Protein AF-A0A0N1HHL8-F1 (afdb_monomer_lite)

Foldseek 3Di:
DDDPQQFPQSLVVQCLVCQFVLPLPSQLQQADQQAWEAEDDCVLVDDIDGSVRVSVVSVCCVVLLQFPGKHKAFPDKDWDWDADPPPRAIWIKIKTKIKIATHTDPVLLVLLVVDPLSVVLQVQQVVVVHLMWIKIKIWIAPHHRVNRRGHTRYIYIYIDSSSVVSVVSSVVVSSVSSVVVD

Structure (mmCIF, N/CA/C/O backbone):
data_AF-A0A0N1HHL8-F1
#
_entry.id   AF-A0A0N1HHL8-F1
#
loop_
_atom_site.group_PDB
_atom_site.id
_atom_site.type_symbol
_atom_site.label_atom_id
_atom_site.label_alt_id
_atom_site.label_comp_id
_atom_site.label_asym_id
_atom_site.label_entity_id
_atom_site.label_seq_id
_atom_site.pdbx_PDB_ins_code
_atom_site.Cartn_x
_atom_site.Cartn_y
_atom_site.Cartn_z
_atom_site.occupancy
_atom_site.B_iso_or_equiv
_atom_site.auth_seq_id
_atom_site.auth_comp_id
_atom_site.auth_asym_id
_atom_site.auth_atom_id
_atom_site.pdbx_PDB_model_num
ATOM 1 N N . MET A 1 1 ? -9.768 -16.535 -18.640 1.00 40.59 1 MET A N 1
ATOM 2 C CA . MET A 1 1 ? -8.470 -16.124 -18.068 1.00 40.59 1 MET A CA 1
ATOM 3 C C . MET A 1 1 ? -8.275 -14.670 -18.453 1.00 40.59 1 MET A C 1
ATOM 5 O O . MET A 1 1 ? -8.368 -14.389 -19.641 1.00 40.59 1 MET A O 1
ATOM 9 N N . ALA A 1 2 ? -8.137 -13.752 -17.495 1.00 44.44 2 ALA A N 1
ATOM 10 C CA . ALA A 1 2 ? -7.826 -12.361 -17.821 1.00 44.44 2 ALA A CA 1
ATOM 11 C C . ALA A 1 2 ? -6.421 -12.308 -18.445 1.00 44.44 2 ALA A C 1
ATOM 13 O O . ALA A 1 2 ? -5.512 -12.984 -17.962 1.00 44.44 2 ALA A O 1
ATOM 14 N N . SER A 1 3 ? -6.260 -11.579 -19.549 1.00 52.50 3 SER A N 1
ATOM 15 C CA . SER A 1 3 ? -4.950 -11.344 -20.158 1.00 52.50 3 SER A CA 1
ATOM 16 C C . SER A 1 3 ? -4.074 -10.573 -19.176 1.00 52.50 3 SER A C 1
ATOM 18 O O . SER A 1 3 ? -4.532 -9.579 -18.612 1.00 52.50 3 SER A O 1
ATOM 20 N N . GLN A 1 4 ? -2.834 -11.020 -18.970 1.00 57.53 4 GLN A N 1
ATOM 21 C CA . GLN A 1 4 ? -1.888 -10.281 -18.139 1.00 57.53 4 GLN A CA 1
ATOM 22 C C . GLN A 1 4 ? -1.647 -8.875 -18.714 1.00 57.53 4 GLN A C 1
ATOM 24 O O . GLN A 1 4 ? -1.671 -8.712 -19.939 1.00 57.53 4 GLN A O 1
ATOM 29 N N . PRO A 1 5 ? -1.443 -7.860 -17.857 1.00 67.12 5 PRO A N 1
ATOM 30 C CA . PRO A 1 5 ? -1.099 -6.521 -18.313 1.00 67.12 5 PRO A CA 1
ATOM 31 C C . PRO A 1 5 ? 0.189 -6.555 -19.148 1.00 67.12 5 PRO A C 1
ATOM 33 O O . PRO A 1 5 ? 1.142 -7.250 -18.810 1.00 67.12 5 PRO A O 1
ATOM 36 N N . THR A 1 6 ? 0.196 -5.831 -20.268 1.00 77.25 6 THR A N 1
ATOM 37 C CA . THR A 1 6 ? 1.248 -5.927 -21.297 1.00 77.25 6 THR A CA 1
ATOM 38 C C . THR A 1 6 ? 2.275 -4.798 -21.236 1.00 77.25 6 THR A C 1
ATOM 40 O O . THR A 1 6 ? 3.141 -4.721 -22.102 1.00 77.25 6 THR A O 1
ATOM 43 N N . THR A 1 7 ? 2.165 -3.888 -20.264 1.00 92.81 7 THR A N 1
ATOM 44 C CA . THR A 1 7 ? 3.103 -2.771 -20.074 1.00 92.81 7 THR A CA 1
ATOM 45 C C . THR A 1 7 ? 3.411 -2.570 -18.588 1.00 92.81 7 THR A C 1
ATOM 47 O O . THR A 1 7 ? 2.542 -2.849 -17.754 1.00 92.81 7 THR A O 1
ATOM 50 N N . PRO A 1 8 ? 4.586 -2.009 -18.232 1.00 95.25 8 PRO A N 1
ATOM 51 C CA . PRO A 1 8 ? 4.922 -1.680 -16.846 1.00 95.25 8 PRO A CA 1
ATOM 52 C C . PRO A 1 8 ? 3.845 -0.831 -16.161 1.00 95.25 8 PRO A C 1
ATOM 54 O O . PRO A 1 8 ? 3.415 -1.136 -15.050 1.00 95.25 8 PRO A O 1
ATOM 57 N N . ARG A 1 9 ? 3.330 0.196 -16.849 1.00 96.31 9 ARG A N 1
ATOM 58 C CA . ARG A 1 9 ? 2.236 1.038 -16.346 1.00 96.31 9 ARG A CA 1
ATOM 59 C C . ARG A 1 9 ? 0.979 0.235 -16.039 1.00 96.31 9 ARG A C 1
ATOM 61 O O . ARG A 1 9 ? 0.407 0.390 -14.964 1.00 96.31 9 ARG A O 1
ATOM 68 N N . ALA A 1 10 ? 0.542 -0.617 -16.966 1.00 95.38 10 ALA A N 1
ATOM 69 C CA . ALA A 1 10 ? -0.648 -1.435 -16.765 1.00 95.38 10 ALA A CA 1
ATOM 70 C C . ALA A 1 10 ? -0.460 -2.415 -15.597 1.00 95.38 10 ALA A C 1
ATOM 72 O O . ALA A 1 10 ? -1.381 -2.602 -14.809 1.00 95.38 10 ALA A O 1
ATOM 73 N N . THR A 1 11 ? 0.737 -2.984 -15.439 1.00 95.88 11 THR A N 1
ATOM 74 C CA . THR A 1 11 ? 1.082 -3.876 -14.323 1.00 95.88 11 THR A CA 1
ATOM 75 C C . THR A 1 11 ? 1.109 -3.136 -12.985 1.00 95.88 11 THR A C 1
ATOM 77 O O . THR A 1 11 ? 0.580 -3.645 -12.000 1.00 95.88 11 THR A O 1
ATOM 80 N N . ALA A 1 12 ? 1.652 -1.915 -12.940 1.00 96.94 12 ALA A N 1
ATOM 81 C CA . ALA A 1 12 ? 1.622 -1.063 -11.751 1.00 96.94 12 ALA A CA 1
ATOM 82 C C . ALA A 1 12 ? 0.185 -0.706 -11.338 1.00 96.94 12 ALA A C 1
ATOM 84 O O . ALA A 1 12 ? -0.169 -0.821 -10.169 1.00 96.94 12 ALA A O 1
ATOM 85 N N . LEU A 1 13 ? -0.668 -0.335 -12.296 1.00 96.38 13 LEU A N 1
ATOM 86 C CA . LEU A 1 13 ? -2.085 -0.062 -12.036 1.00 96.38 13 LEU A CA 1
ATOM 87 C C . LEU A 1 13 ? -2.849 -1.318 -11.602 1.00 96.38 13 LEU A C 1
ATOM 89 O O . LEU A 1 13 ? -3.654 -1.258 -10.677 1.00 96.38 13 LEU A O 1
ATOM 93 N N . ALA A 1 14 ? -2.556 -2.468 -12.212 1.00 95.00 14 ALA A N 1
ATOM 94 C CA . ALA A 1 14 ? -3.123 -3.744 -11.795 1.00 95.00 14 ALA A CA 1
ATOM 95 C C . ALA A 1 14 ? -2.719 -4.107 -10.359 1.00 95.00 14 ALA A C 1
ATOM 97 O O . ALA A 1 14 ? -3.554 -4.625 -9.624 1.00 95.00 14 ALA A O 1
ATOM 98 N N . LEU A 1 15 ? -1.484 -3.796 -9.937 1.00 94.94 15 LEU A N 1
ATOM 99 C CA . LEU A 1 15 ? -1.052 -3.957 -8.547 1.00 94.94 15 LEU A CA 1
ATOM 100 C C . LEU A 1 15 ? -1.930 -3.120 -7.603 1.00 94.94 15 LEU A C 1
ATOM 102 O O . LEU A 1 15 ? -2.397 -3.649 -6.599 1.00 94.94 15 LEU A O 1
ATOM 106 N N . LEU A 1 16 ? -2.190 -1.850 -7.925 1.00 94.50 16 LEU A N 1
ATOM 107 C CA . LEU A 1 16 ? -3.032 -0.969 -7.102 1.00 94.50 16 LEU A CA 1
ATOM 108 C C . LEU A 1 16 ? -4.469 -1.498 -6.958 1.00 94.50 16 LEU A C 1
ATOM 110 O O . LEU A 1 16 ? -5.018 -1.519 -5.856 1.00 94.50 16 LEU A O 1
ATOM 114 N N . GLU A 1 17 ? -5.053 -2.013 -8.042 1.00 92.31 17 GLU A N 1
ATOM 115 C CA . GLU A 1 17 ? -6.394 -2.615 -8.019 1.00 92.31 17 GLU A CA 1
ATOM 116 C C . GLU A 1 17 ? -6.481 -3.845 -7.100 1.00 92.31 17 GLU A C 1
ATOM 118 O O . GLU A 1 17 ? -7.547 -4.119 -6.544 1.00 92.31 17 GLU A O 1
ATOM 123 N N . THR A 1 18 ? -5.370 -4.553 -6.851 1.00 90.38 18 THR A N 1
ATOM 124 C CA . THR A 1 18 ? -5.374 -5.681 -5.900 1.00 90.38 18 THR A CA 1
ATOM 125 C C . THR A 1 18 ? -5.685 -5.255 -4.469 1.00 90.38 18 THR A C 1
ATOM 127 O O . THR A 1 18 ? -6.260 -6.047 -3.730 1.00 90.38 18 THR A O 1
ATOM 130 N N . PHE A 1 19 ? -5.382 -4.015 -4.068 1.00 88.19 19 PHE A N 1
ATOM 131 C CA . PHE A 1 19 ? -5.728 -3.511 -2.733 1.00 88.19 19 PHE A CA 1
ATOM 132 C C . PHE A 1 19 ? -7.228 -3.255 -2.585 1.00 88.19 19 PHE A C 1
ATOM 134 O O . PHE A 1 19 ? -7.804 -3.492 -1.525 1.00 88.19 19 PHE A O 1
ATOM 141 N N . LYS A 1 20 ? -7.883 -2.842 -3.673 1.00 84.94 20 LYS A N 1
ATOM 142 C CA . LYS A 1 20 ? -9.325 -2.595 -3.696 1.00 84.94 20 LYS A CA 1
ATOM 143 C C . LYS A 1 20 ? -10.127 -3.878 -3.514 1.00 84.94 20 LYS A C 1
ATOM 145 O O . LYS A 1 20 ? -11.105 -3.882 -2.771 1.00 84.94 20 LYS A O 1
ATOM 150 N N . THR A 1 21 ? -9.734 -4.944 -4.207 1.00 78.50 21 THR A N 1
ATOM 151 C CA . THR A 1 21 ? -10.421 -6.246 -4.174 1.00 78.50 21 THR A CA 1
ATOM 152 C C . THR A 1 21 ? -9.793 -7.237 -3.201 1.00 78.50 21 THR A C 1
ATOM 154 O O . THR A 1 21 ? -10.321 -8.335 -3.038 1.00 78.50 21 THR A O 1
ATOM 157 N N . LEU A 1 22 ? -8.684 -6.854 -2.563 1.00 78.75 22 LEU A N 1
ATOM 158 C CA . LEU A 1 22 ? -7.892 -7.685 -1.656 1.00 78.75 22 LEU A CA 1
ATOM 159 C C . LEU A 1 22 ? -7.469 -9.010 -2.326 1.00 78.75 22 LEU A C 1
ATOM 161 O O . LEU A 1 22 ? -7.416 -10.072 -1.707 1.00 78.75 22 LEU A O 1
ATOM 165 N N . ASP A 1 23 ? -7.166 -8.937 -3.627 1.00 84.81 23 ASP A N 1
ATOM 166 C CA . ASP A 1 23 ? -6.882 -10.091 -4.480 1.00 84.81 23 ASP A CA 1
ATOM 167 C C . ASP A 1 23 ? -5.422 -10.542 -4.358 1.00 84.81 23 ASP A C 1
ATOM 169 O O . ASP A 1 23 ? -4.532 -10.145 -5.119 1.00 84.81 23 ASP A O 1
ATOM 173 N N . TYR A 1 24 ? -5.203 -11.432 -3.391 1.00 86.94 24 TYR A N 1
ATOM 174 C CA . TYR A 1 24 ? -3.930 -12.105 -3.156 1.00 86.94 24 TYR A CA 1
ATOM 175 C C . TYR A 1 24 ? -3.354 -12.766 -4.417 1.00 86.94 24 TYR A C 1
ATOM 177 O O . TYR A 1 24 ? -2.162 -12.625 -4.692 1.00 86.94 24 TYR A O 1
ATOM 185 N N . ASN A 1 25 ? -4.181 -13.484 -5.186 1.00 89.44 25 ASN A N 1
ATOM 186 C CA . ASN A 1 25 ? -3.713 -14.286 -6.319 1.00 89.44 25 ASN A CA 1
ATOM 187 C C . ASN A 1 25 ? -3.202 -13.395 -7.449 1.00 89.44 25 ASN A C 1
ATOM 189 O O . ASN A 1 25 ? -2.157 -13.674 -8.044 1.00 89.44 25 ASN A O 1
ATOM 193 N N . THR A 1 26 ? -3.914 -12.302 -7.718 1.00 90.56 26 THR A N 1
ATOM 194 C CA . THR A 1 26 ? -3.450 -11.308 -8.681 1.00 90.56 26 THR A CA 1
ATOM 195 C C . THR A 1 26 ? -2.159 -10.659 -8.187 1.00 90.56 26 THR A C 1
ATOM 197 O O . THR A 1 26 ? -1.189 -10.640 -8.945 1.00 90.56 26 THR A O 1
ATOM 200 N N . LEU A 1 27 ? -2.073 -10.249 -6.914 1.00 91.06 27 LEU A N 1
ATOM 201 C CA . LEU A 1 27 ? -0.873 -9.615 -6.349 1.00 91.06 27 LEU A CA 1
ATOM 202 C C . LEU A 1 27 ? 0.380 -10.483 -6.537 1.00 91.06 27 LEU A C 1
ATOM 204 O O . LEU A 1 27 ? 1.379 -10.018 -7.088 1.00 91.06 27 LEU A O 1
ATOM 208 N N . ILE A 1 28 ? 0.331 -11.763 -6.154 1.00 92.19 28 ILE A N 1
ATOM 209 C CA . ILE A 1 28 ? 1.500 -12.651 -6.280 1.00 92.19 28 ILE A CA 1
ATOM 210 C C . ILE A 1 28 ? 1.871 -12.955 -7.737 1.00 92.19 28 ILE A C 1
ATOM 212 O O . ILE A 1 28 ? 3.024 -13.288 -8.017 1.00 92.19 28 ILE A O 1
ATOM 216 N N . SER A 1 29 ? 0.918 -12.853 -8.671 1.00 93.94 29 SER A N 1
ATOM 217 C CA . SER A 1 29 ? 1.162 -13.110 -10.094 1.00 93.94 29 SER A CA 1
ATOM 218 C C . SER A 1 29 ? 1.946 -11.983 -10.775 1.00 93.94 29 SER A C 1
ATOM 220 O O . SER A 1 29 ? 2.738 -12.260 -11.680 1.00 93.94 29 SER A O 1
ATOM 222 N N . LEU A 1 30 ? 1.764 -10.742 -10.303 1.00 95.00 30 LEU A N 1
ATOM 223 C CA . LEU A 1 30 ? 2.406 -9.531 -10.830 1.00 95.00 30 LEU A CA 1
ATOM 224 C C . LEU A 1 30 ? 3.829 -9.336 -10.280 1.00 95.00 30 LEU A C 1
ATOM 226 O O . LEU A 1 30 ? 4.656 -8.671 -10.904 1.00 95.00 30 LEU A O 1
ATOM 230 N N . ILE A 1 31 ? 4.120 -9.914 -9.113 1.00 95.12 31 ILE A N 1
ATOM 231 C CA . ILE A 1 31 ? 5.357 -9.684 -8.364 1.00 95.12 31 ILE A CA 1
ATOM 232 C C . ILE A 1 31 ? 6.346 -10.846 -8.557 1.00 95.12 31 ILE A C 1
ATOM 234 O O . ILE A 1 31 ? 5.991 -12.029 -8.492 1.00 95.12 31 ILE A O 1
ATOM 238 N N . HIS A 1 32 ? 7.614 -10.509 -8.795 1.00 96.12 32 HIS A N 1
ATOM 239 C CA . HIS A 1 32 ? 8.711 -11.465 -8.914 1.00 96.12 32 HIS A CA 1
ATOM 240 C C . HIS A 1 32 ? 8.880 -12.255 -7.595 1.00 96.12 32 HIS A C 1
ATOM 242 O O . HIS A 1 32 ? 8.709 -11.680 -6.520 1.00 96.12 32 HIS A O 1
ATOM 248 N N . PRO A 1 33 ? 9.201 -13.566 -7.619 1.00 95.38 33 PRO A N 1
ATOM 249 C CA . PRO A 1 33 ? 9.362 -14.360 -6.394 1.00 95.38 33 PRO A CA 1
ATOM 250 C C . PRO A 1 33 ? 10.361 -13.775 -5.387 1.00 95.38 33 PRO A C 1
ATOM 252 O O . PRO A 1 33 ? 10.094 -13.790 -4.189 1.00 95.38 33 PRO A O 1
ATOM 255 N N . ASP A 1 34 ? 11.453 -13.198 -5.887 1.00 95.44 34 ASP A N 1
ATOM 256 C CA . ASP A 1 34 ? 12.511 -12.589 -5.068 1.00 95.44 34 ASP A CA 1
ATOM 257 C C . ASP A 1 34 ? 12.289 -11.093 -4.798 1.00 95.44 34 ASP A C 1
ATOM 259 O O . ASP A 1 34 ? 13.206 -10.388 -4.373 1.00 95.44 34 ASP A O 1
ATOM 263 N N . ALA A 1 35 ? 11.092 -10.576 -5.086 1.00 96.31 35 ALA A N 1
ATOM 264 C CA . ALA A 1 35 ? 10.828 -9.159 -4.930 1.00 96.31 35 ALA A CA 1
ATOM 265 C C . ALA A 1 35 ? 10.877 -8.713 -3.468 1.00 96.31 35 ALA A C 1
ATOM 267 O O . ALA A 1 35 ? 10.438 -9.420 -2.552 1.00 96.31 35 ALA A O 1
ATOM 268 N N . VAL A 1 36 ? 11.345 -7.481 -3.279 1.00 96.19 36 VAL A N 1
ATOM 269 C CA . VAL A 1 36 ? 11.404 -6.820 -1.974 1.00 96.19 36 VAL A CA 1
ATOM 270 C C . VAL A 1 36 ? 10.498 -5.596 -1.980 1.00 96.19 36 VAL A C 1
ATOM 272 O O . VAL A 1 36 ? 10.595 -4.732 -2.856 1.00 96.19 36 VAL A O 1
ATOM 275 N N . TRP A 1 37 ? 9.636 -5.521 -0.971 1.00 97.50 37 TRP A N 1
ATOM 276 C CA . TRP A 1 37 ? 8.748 -4.399 -0.708 1.00 97.50 37 TRP A CA 1
ATOM 277 C C . TRP A 1 37 ? 9.224 -3.639 0.525 1.00 97.50 37 TRP A C 1
ATOM 279 O O . TRP A 1 37 ? 9.264 -4.191 1.624 1.00 97.50 37 TRP A O 1
ATOM 289 N N . THR A 1 38 ? 9.547 -2.362 0.369 1.00 97.62 38 THR A N 1
ATOM 290 C CA . THR A 1 38 ? 10.024 -1.512 1.464 1.00 97.62 38 THR A CA 1
ATOM 291 C C . THR A 1 38 ? 9.049 -0.372 1.693 1.00 97.62 38 THR A C 1
ATOM 293 O O . THR A 1 38 ? 8.696 0.338 0.756 1.00 97.62 38 THR A O 1
ATOM 296 N N . MET A 1 39 ? 8.635 -0.181 2.945 1.00 97.25 39 MET A N 1
ATOM 297 C CA . MET A 1 39 ? 7.794 0.946 3.345 1.00 97.25 39 MET A CA 1
ATOM 298 C C . MET A 1 39 ? 8.630 2.057 3.979 1.00 97.25 39 MET A C 1
ATOM 300 O O . MET A 1 39 ? 9.518 1.808 4.797 1.00 97.25 39 MET A O 1
ATOM 304 N N . HIS A 1 40 ? 8.299 3.290 3.624 1.00 97.19 40 HIS A N 1
ATOM 305 C CA . HIS A 1 40 ? 8.935 4.523 4.055 1.00 97.19 40 HIS A CA 1
ATOM 306 C C . HIS A 1 40 ? 7.898 5.475 4.677 1.00 97.19 40 HIS A C 1
ATOM 308 O O . HIS A 1 40 ? 6.717 5.389 4.347 1.00 97.19 40 HIS A O 1
ATOM 314 N N . PRO A 1 41 ? 8.320 6.415 5.542 1.00 97.06 41 PRO A N 1
ATOM 315 C CA . PRO A 1 41 ? 9.685 6.589 6.044 1.00 97.06 41 PRO A CA 1
ATOM 316 C C . PRO A 1 41 ? 10.098 5.498 7.044 1.00 97.06 41 PRO A C 1
ATOM 318 O O . PRO A 1 41 ? 9.266 4.897 7.718 1.00 97.06 41 PRO A O 1
ATOM 321 N N . ALA A 1 42 ? 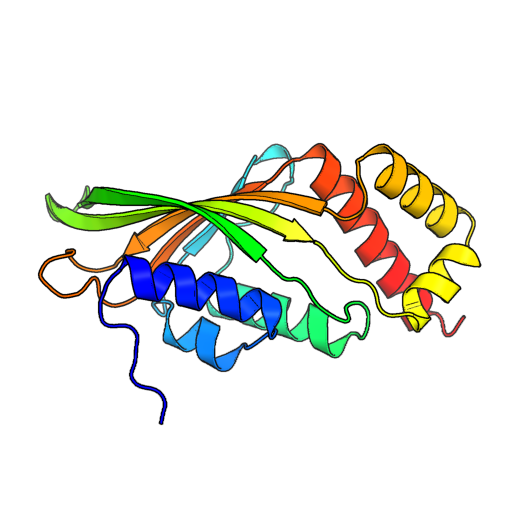11.411 5.296 7.208 1.00 95.06 42 ALA A N 1
ATOM 322 C CA . ALA A 1 42 ? 11.971 4.300 8.132 1.00 95.06 42 ALA A CA 1
ATOM 323 C C . ALA A 1 42 ? 11.542 4.508 9.601 1.00 95.06 42 ALA A C 1
ATOM 325 O O . ALA A 1 42 ? 11.554 3.569 10.392 1.00 95.06 42 ALA A O 1
ATOM 326 N N . SER A 1 43 ? 11.111 5.722 9.965 1.00 95.81 43 SER A N 1
ATOM 327 C CA . SER A 1 43 ? 10.567 6.052 11.290 1.00 95.81 43 SER A CA 1
ATOM 328 C C . SER A 1 43 ? 9.229 5.372 11.610 1.00 95.81 43 SER A C 1
ATOM 330 O O . SER A 1 43 ? 8.767 5.453 12.751 1.00 95.81 43 SER A O 1
ATOM 332 N N . LEU A 1 44 ? 8.600 4.714 10.631 1.00 93.88 44 LEU A N 1
ATOM 333 C CA . LEU A 1 44 ? 7.461 3.820 10.844 1.00 93.88 44 LEU A CA 1
ATOM 334 C C . LEU A 1 44 ? 7.882 2.426 11.332 1.00 93.88 44 LEU A C 1
ATOM 336 O O . LEU A 1 44 ? 7.052 1.696 11.863 1.00 93.88 44 LEU A O 1
ATOM 340 N N . GLY A 1 45 ? 9.161 2.063 11.197 1.00 94.50 45 GLY A N 1
ATOM 341 C CA . GLY A 1 45 ? 9.709 0.821 11.746 1.00 94.50 45 GLY A CA 1
ATOM 342 C C . GLY A 1 45 ? 9.253 -0.457 11.037 1.00 94.50 45 GLY A C 1
ATOM 343 O O . GLY A 1 45 ? 9.429 -1.542 11.588 1.00 94.50 45 GLY A O 1
ATOM 344 N N . PHE A 1 46 ? 8.676 -0.359 9.836 1.00 93.00 46 PHE A N 1
ATOM 345 C CA . PHE A 1 46 ? 8.313 -1.540 9.059 1.00 93.00 46 PHE A CA 1
ATOM 346 C C . PHE A 1 46 ? 9.562 -2.223 8.484 1.00 93.00 46 PHE A C 1
ATOM 348 O O . PHE A 1 46 ? 10.363 -1.562 7.817 1.00 93.00 46 PHE A O 1
ATOM 355 N N . PRO A 1 47 ? 9.743 -3.538 8.698 1.00 95.12 47 PRO A N 1
ATOM 356 C CA . PRO A 1 47 ? 10.803 -4.274 8.027 1.00 95.12 47 PRO A CA 1
ATOM 357 C C . PRO A 1 47 ? 10.484 -4.427 6.529 1.00 95.12 47 PRO A C 1
ATOM 359 O O . PRO A 1 47 ? 9.306 -4.447 6.155 1.00 95.12 47 PRO A O 1
ATOM 362 N N . PRO A 1 48 ? 11.503 -4.592 5.665 1.00 96.06 48 PRO A N 1
ATOM 363 C CA . PRO A 1 48 ? 11.282 -5.015 4.288 1.00 96.06 48 PRO A CA 1
ATOM 364 C C . PRO A 1 48 ? 10.485 -6.323 4.240 1.00 96.06 48 PRO A C 1
ATOM 366 O O . PRO A 1 48 ? 10.732 -7.243 5.023 1.00 96.06 48 PRO A O 1
ATOM 369 N N . GLN A 1 49 ? 9.535 -6.408 3.315 1.00 95.50 49 GLN A N 1
ATOM 370 C CA . GLN A 1 49 ? 8.655 -7.558 3.146 1.00 95.50 49 GLN A CA 1
ATOM 371 C C . GLN A 1 49 ? 8.985 -8.294 1.844 1.00 95.50 49 GLN A C 1
ATOM 373 O O . GLN A 1 49 ? 9.250 -7.675 0.815 1.00 95.50 49 GLN A O 1
ATOM 378 N N . SER A 1 50 ? 8.945 -9.626 1.880 1.00 95.81 50 SER A N 1
ATOM 379 C CA . SER A 1 50 ? 8.946 -10.443 0.663 1.00 95.81 50 SER A CA 1
ATOM 380 C C . SER A 1 50 ? 7.576 -10.400 -0.017 1.00 95.81 50 SER A C 1
ATOM 382 O O . SER A 1 50 ? 6.575 -10.034 0.611 1.00 95.81 50 SER A O 1
ATOM 384 N N . ARG A 1 51 ? 7.504 -10.857 -1.274 1.00 93.81 51 ARG A N 1
ATOM 385 C CA . ARG A 1 51 ? 6.232 -11.076 -1.986 1.00 93.81 51 ARG A CA 1
ATOM 386 C C . ARG A 1 51 ? 5.216 -11.842 -1.134 1.00 93.81 51 ARG A C 1
ATOM 388 O O . ARG A 1 51 ? 4.081 -11.398 -0.975 1.00 93.81 51 ARG A O 1
ATOM 395 N N . ASP A 1 52 ? 5.627 -12.979 -0.578 1.00 91.31 52 ASP A N 1
ATOM 396 C CA . ASP A 1 52 ? 4.719 -13.860 0.160 1.00 91.31 52 ASP A CA 1
ATOM 397 C C . ASP A 1 52 ? 4.268 -13.219 1.480 1.00 91.31 52 ASP A C 1
ATOM 399 O O . ASP A 1 52 ? 3.094 -13.312 1.834 1.00 91.31 52 ASP A O 1
ATOM 403 N N . SER A 1 53 ? 5.162 -12.495 2.167 1.00 91.62 53 SER A N 1
ATOM 404 C CA . SER A 1 53 ? 4.805 -11.743 3.377 1.00 91.62 53 SER A CA 1
ATOM 405 C C . SER A 1 53 ? 3.805 -10.623 3.084 1.00 91.62 53 SER A C 1
ATOM 407 O O . SER A 1 53 ? 2.882 -10.425 3.877 1.00 91.62 53 SER A O 1
ATOM 409 N N . GLN A 1 54 ? 3.946 -9.915 1.958 1.00 89.81 54 GLN A N 1
ATOM 410 C CA . GLN A 1 54 ? 2.974 -8.890 1.574 1.00 89.81 54 GLN A CA 1
ATOM 411 C C . GLN A 1 54 ? 1.617 -9.486 1.219 1.00 89.81 54 GLN A C 1
ATOM 413 O O . GLN A 1 54 ? 0.587 -9.018 1.701 1.00 89.81 54 GLN A O 1
ATOM 418 N N . GLY A 1 55 ? 1.608 -10.562 0.432 1.00 86.75 55 GLY A N 1
ATOM 419 C CA . GLY A 1 55 ? 0.368 -11.247 0.098 1.00 86.75 55 GLY A CA 1
ATOM 420 C C . GLY A 1 55 ? -0.362 -11.764 1.346 1.00 86.75 55 GLY A C 1
ATOM 421 O O . GLY A 1 55 ? -1.559 -11.534 1.493 1.00 86.75 55 GLY A O 1
ATOM 422 N N . GLN A 1 56 ? 0.354 -12.386 2.288 1.00 88.00 56 GLN A N 1
ATOM 423 C CA . GLN A 1 56 ? -0.229 -12.841 3.558 1.00 88.00 56 GLN A CA 1
ATOM 424 C C . GLN A 1 56 ? -0.779 -11.689 4.399 1.00 88.00 56 GLN A C 1
ATOM 426 O O . GLN A 1 56 ? -1.839 -11.828 5.004 1.00 88.00 56 GLN A O 1
ATOM 431 N N . ARG A 1 57 ? -0.091 -10.542 4.432 1.00 84.50 57 ARG A N 1
ATOM 432 C CA . ARG A 1 57 ? -0.586 -9.350 5.126 1.00 84.50 57 ARG A CA 1
ATOM 433 C C . ARG A 1 57 ? -1.903 -8.865 4.516 1.00 84.50 57 ARG A C 1
ATOM 435 O O . ARG A 1 57 ? -2.829 -8.573 5.268 1.00 84.50 57 ARG A O 1
ATOM 442 N N . LEU A 1 58 ? -1.995 -8.793 3.186 1.00 82.06 58 LEU A N 1
ATOM 443 C CA . LEU A 1 58 ? -3.221 -8.387 2.493 1.00 82.06 58 LEU A CA 1
ATOM 444 C C . LEU A 1 58 ? -4.376 -9.355 2.781 1.00 82.06 58 LEU A C 1
ATOM 446 O O . LEU A 1 58 ? -5.459 -8.918 3.168 1.00 82.06 58 LEU A O 1
ATOM 450 N N . ALA A 1 59 ? -4.111 -10.660 2.678 1.00 83.38 59 ALA A N 1
ATOM 451 C CA . ALA A 1 59 ? -5.081 -11.706 2.987 1.00 83.38 59 ALA A CA 1
ATOM 452 C C . ALA A 1 59 ? -5.556 -11.626 4.446 1.00 83.38 59 ALA A C 1
ATOM 454 O O . ALA A 1 59 ? -6.754 -11.631 4.703 1.00 83.38 59 ALA A O 1
ATOM 455 N N . HIS A 1 60 ? -4.638 -11.450 5.401 1.00 83.94 60 HIS A N 1
ATOM 456 C CA . HIS A 1 60 ? -4.986 -11.336 6.815 1.00 83.94 60 HIS A CA 1
ATOM 457 C C . HIS A 1 60 ? -5.871 -10.118 7.108 1.00 83.94 60 HIS A C 1
ATOM 459 O O . HIS A 1 60 ? -6.835 -10.224 7.866 1.00 83.94 60 HIS A O 1
ATOM 465 N N . MET A 1 61 ? -5.578 -8.964 6.496 1.00 76.44 61 MET A N 1
ATOM 466 C CA . MET A 1 61 ? -6.414 -7.769 6.656 1.00 76.44 61 MET A CA 1
ATOM 467 C C . MET A 1 61 ? -7.850 -8.023 6.183 1.00 76.44 61 MET A C 1
ATOM 469 O O . MET A 1 61 ? -8.785 -7.596 6.858 1.00 76.44 61 MET A O 1
ATOM 473 N N . PHE A 1 62 ? -8.032 -8.778 5.098 1.00 77.12 62 PHE A N 1
ATOM 474 C CA . PHE A 1 62 ? -9.354 -9.174 4.613 1.00 77.12 62 PHE A CA 1
ATOM 475 C C . PHE A 1 62 ? -10.038 -10.203 5.523 1.00 77.12 62 PHE A C 1
ATOM 477 O O . PHE A 1 62 ? -11.141 -9.978 6.017 1.00 77.12 62 PHE A O 1
ATOM 484 N N . GLU A 1 63 ? -9.365 -11.320 5.799 1.00 84.25 63 GLU A N 1
ATOM 485 C CA . GLU A 1 63 ? -9.911 -12.449 6.562 1.00 84.25 63 GLU A CA 1
ATOM 486 C C . GLU A 1 63 ? -10.248 -12.083 8.011 1.00 84.25 63 GLU A C 1
ATOM 488 O O . GLU A 1 63 ? -11.143 -12.677 8.612 1.00 84.25 63 GLU A O 1
ATOM 493 N N . SER A 1 64 ? -9.566 -11.080 8.574 1.00 83.75 64 SER A N 1
ATOM 494 C CA . SER A 1 64 ? -9.856 -10.570 9.917 1.00 83.75 64 SER A CA 1
ATOM 495 C C . SER A 1 64 ? -11.264 -9.974 10.058 1.00 83.75 64 SER A C 1
ATOM 497 O O . SER A 1 64 ? -11.755 -9.826 11.178 1.00 83.75 64 SER A O 1
ATOM 499 N N . GLY A 1 65 ? -11.909 -9.600 8.945 1.00 84.31 65 GLY A N 1
ATOM 500 C CA . GLY A 1 65 ? -13.183 -8.879 8.945 1.00 84.31 65 GLY A CA 1
ATOM 501 C C . GLY A 1 65 ? -13.078 -7.450 9.489 1.00 84.31 65 GLY A C 1
ATOM 502 O O . GLY A 1 65 ? -14.099 -6.838 9.816 1.00 84.31 65 GLY A O 1
ATOM 503 N N . ILE A 1 66 ? -11.856 -6.917 9.627 1.00 88.69 66 ILE A N 1
ATOM 504 C CA . ILE A 1 66 ? -11.626 -5.540 10.077 1.00 88.69 66 ILE A CA 1
ATOM 505 C C . ILE A 1 66 ? -11.992 -4.545 8.977 1.00 88.69 66 ILE A C 1
ATOM 507 O O . ILE A 1 66 ? -12.567 -3.494 9.267 1.00 88.69 66 ILE A O 1
ATOM 511 N N . LEU A 1 67 ? -11.678 -4.884 7.726 1.00 88.00 67 LEU A N 1
ATOM 512 C CA . LEU A 1 67 ? -11.845 -4.017 6.565 1.0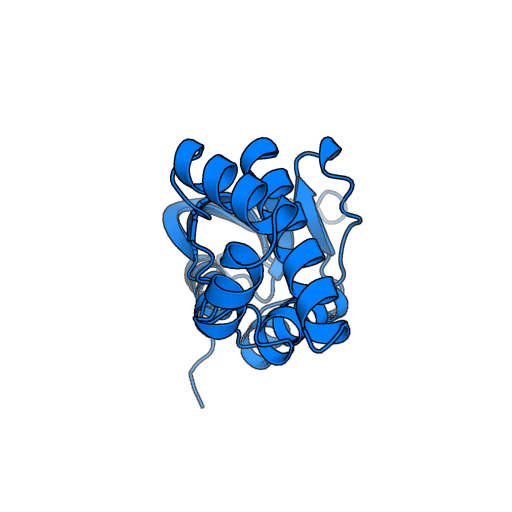0 88.00 67 LEU A CA 1
ATOM 513 C C . LEU A 1 67 ? -12.931 -4.543 5.632 1.00 88.00 67 LEU A C 1
ATOM 515 O O . LEU A 1 67 ? -12.938 -5.726 5.307 1.00 88.00 67 LEU A O 1
ATOM 519 N N . ASP A 1 68 ? -13.777 -3.639 5.147 1.00 86.44 68 ASP A N 1
ATOM 520 C CA . ASP A 1 68 ? -14.660 -3.903 4.008 1.00 86.44 68 ASP A CA 1
ATOM 521 C C . ASP A 1 68 ? -13.920 -3.667 2.686 1.00 86.44 68 ASP A C 1
ATOM 523 O O . ASP A 1 68 ? -14.112 -4.399 1.718 1.00 86.44 68 ASP A O 1
ATOM 527 N N . SER A 1 69 ? -13.069 -2.635 2.627 1.00 83.06 69 SER A N 1
ATOM 528 C CA . SER A 1 69 ? -12.232 -2.353 1.456 1.00 83.06 69 SER A CA 1
ATOM 529 C C . SER A 1 69 ? -11.046 -1.446 1.791 1.00 83.06 69 SER A C 1
ATOM 531 O O . SER A 1 69 ? -11.047 -0.737 2.801 1.00 83.06 69 SER A O 1
ATOM 533 N N . PHE A 1 70 ? -10.035 -1.469 0.923 1.00 87.44 70 PHE A N 1
ATOM 534 C CA . PHE A 1 70 ? -8.894 -0.555 0.957 1.00 87.44 70 PHE A CA 1
ATOM 535 C C . PHE A 1 70 ? -8.554 -0.071 -0.467 1.00 87.44 70 PHE A C 1
ATOM 537 O O . PHE A 1 70 ? -7.527 -0.452 -1.031 1.00 87.44 70 PHE A O 1
ATOM 544 N N . PRO A 1 71 ? -9.447 0.701 -1.120 1.00 91.00 71 PRO A N 1
ATOM 545 C CA . PRO A 1 71 ? -9.167 1.253 -2.439 1.00 91.00 71 PRO A CA 1
ATOM 546 C C . PRO A 1 71 ? -7.948 2.175 -2.399 1.00 91.00 71 PRO A C 1
ATOM 548 O O . PRO A 1 71 ? -7.866 3.063 -1.551 1.00 91.00 71 PRO A O 1
ATOM 551 N N . VAL A 1 72 ? -7.046 1.989 -3.362 1.00 94.56 72 VAL A N 1
ATOM 552 C CA . VAL A 1 72 ? -5.917 2.885 -3.624 1.00 94.56 72 VAL A CA 1
ATOM 553 C C . VAL A 1 72 ? -6.052 3.391 -5.057 1.00 94.56 72 VAL A C 1
ATOM 555 O O . VAL A 1 72 ? -5.969 2.615 -6.007 1.00 94.56 72 VAL A O 1
ATOM 558 N N . ASN A 1 73 ? -6.307 4.687 -5.208 1.00 95.50 73 ASN A N 1
ATOM 559 C CA . ASN A 1 73 ? -6.595 5.336 -6.479 1.00 95.50 73 ASN A CA 1
ATOM 560 C C . ASN A 1 73 ? -5.379 6.155 -6.940 1.00 95.50 73 ASN A C 1
ATOM 562 O O . ASN A 1 73 ? -4.909 7.020 -6.197 1.00 95.50 73 ASN A O 1
ATOM 566 N N . PRO A 1 74 ? -4.867 5.925 -8.159 1.00 97.19 74 PRO A N 1
ATOM 567 C CA . PRO A 1 74 ? -3.767 6.711 -8.701 1.00 97.19 74 PRO A CA 1
ATOM 568 C C . PRO A 1 74 ? -4.219 8.145 -9.010 1.00 97.19 74 PRO A C 1
ATOM 570 O O . PRO A 1 74 ? -5.245 8.359 -9.656 1.00 97.19 74 PRO A O 1
ATOM 573 N N . LEU A 1 75 ? -3.414 9.118 -8.594 1.00 97.50 75 LEU A N 1
ATOM 574 C CA . LEU A 1 75 ? -3.557 10.540 -8.914 1.00 97.50 75 LEU A CA 1
ATOM 575 C C . LEU A 1 75 ? -2.629 10.934 -10.067 1.00 97.50 75 LEU A C 1
ATOM 577 O O . LEU A 1 75 ? -3.041 11.626 -10.997 1.00 97.50 75 LEU A O 1
ATOM 581 N N . GLU A 1 76 ? -1.393 10.436 -10.044 1.00 97.94 76 GLU A N 1
ATOM 582 C CA . GLU A 1 76 ? -0.393 10.658 -11.085 1.00 97.94 76 GLU A CA 1
ATOM 583 C C . GLU A 1 76 ? 0.438 9.389 -11.301 1.00 97.94 76 GLU A C 1
ATOM 585 O O . GLU A 1 76 ? 0.761 8.664 -10.359 1.00 97.94 76 GLU A O 1
ATOM 590 N N . VAL A 1 77 ? 0.787 9.108 -12.560 1.00 98.06 77 VAL A N 1
ATOM 591 C CA . VAL A 1 77 ? 1.616 7.955 -12.929 1.00 98.06 77 VAL A CA 1
ATOM 592 C C . VAL A 1 77 ? 2.689 8.392 -13.915 1.00 98.06 77 VAL A C 1
ATOM 594 O O . VAL A 1 77 ? 2.380 8.767 -15.052 1.00 98.06 77 VAL A O 1
ATOM 597 N N . ILE A 1 78 ? 3.941 8.282 -13.482 1.00 97.75 78 ILE A N 1
ATOM 598 C CA . ILE A 1 78 ? 5.138 8.665 -14.227 1.00 97.75 78 ILE A CA 1
ATOM 599 C C . ILE A 1 78 ? 5.904 7.399 -14.604 1.00 97.75 78 ILE A C 1
ATOM 601 O O . ILE A 1 78 ? 6.245 6.581 -13.750 1.00 97.75 78 ILE A O 1
ATOM 605 N N . GLU A 1 79 ? 6.201 7.255 -15.889 1.00 96.56 79 GLU A N 1
ATOM 606 C CA . GLU A 1 79 ? 7.040 6.180 -16.418 1.00 96.56 79 GLU A CA 1
ATOM 607 C C . GLU A 1 79 ? 8.452 6.707 -16.659 1.00 96.56 79 GLU A C 1
ATOM 609 O O . GLU A 1 79 ? 8.648 7.812 -17.163 1.00 96.56 79 GLU A O 1
ATOM 614 N N . SER A 1 80 ? 9.447 5.919 -16.274 1.00 94.56 80 SER A N 1
ATOM 615 C CA . SER A 1 80 ? 10.858 6.255 -16.427 1.00 94.56 80 SER A CA 1
ATOM 616 C C . SER A 1 80 ? 11.703 4.984 -16.522 1.00 94.56 80 SER A C 1
ATOM 618 O O . SER A 1 80 ? 11.186 3.864 -16.520 1.00 94.56 80 SER A O 1
ATOM 620 N N . VAL A 1 81 ? 13.015 5.161 -16.639 1.00 93.62 81 VAL A N 1
ATOM 621 C CA . VAL A 1 81 ? 13.984 4.072 -16.755 1.00 93.62 81 VAL A CA 1
ATOM 622 C C . VAL A 1 81 ? 15.026 4.230 -15.658 1.00 93.62 81 VAL A C 1
ATOM 624 O O . VAL A 1 81 ? 15.471 5.339 -15.362 1.00 93.62 81 VAL A O 1
ATOM 627 N N . THR A 1 82 ? 15.428 3.113 -15.063 1.00 93.12 82 THR A N 1
ATOM 628 C CA . THR A 1 82 ? 16.570 3.035 -14.150 1.00 93.12 82 THR A CA 1
ATOM 629 C C . THR A 1 82 ? 17.598 2.041 -14.682 1.00 93.12 82 THR A C 1
ATOM 631 O O . THR A 1 82 ? 17.287 1.238 -15.559 1.00 93.12 82 THR A O 1
ATOM 634 N N . LYS A 1 83 ? 18.830 2.08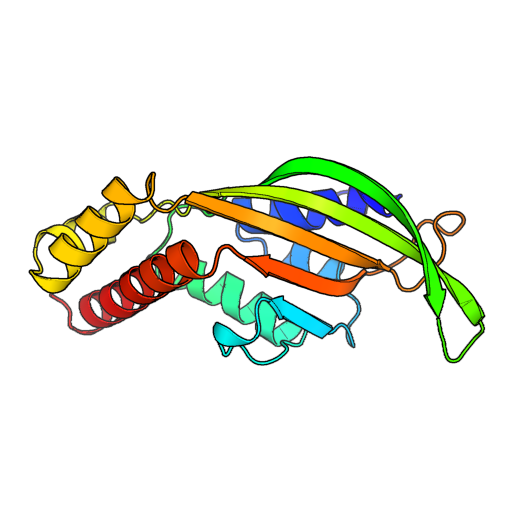6 -14.172 1.00 90.56 83 LYS A N 1
ATOM 635 C CA . LYS A 1 83 ? 19.879 1.122 -14.523 1.00 90.56 83 LYS A CA 1
ATOM 636 C C . LYS A 1 83 ? 20.171 0.221 -13.341 1.00 90.56 83 LYS A C 1
ATOM 638 O O . LYS A 1 83 ? 20.358 0.692 -12.222 1.00 90.56 83 LYS A O 1
ATOM 643 N N . ASP A 1 84 ? 20.222 -1.076 -13.599 1.00 84.69 84 ASP A N 1
ATOM 644 C CA . ASP A 1 84 ? 20.681 -2.046 -12.620 1.00 84.69 84 ASP A CA 1
ATOM 645 C C . ASP A 1 84 ? 22.181 -1.847 -12.365 1.00 84.69 84 ASP A C 1
ATOM 647 O O . ASP A 1 84 ? 22.993 -1.945 -13.282 1.00 84.69 84 ASP A O 1
ATOM 651 N N . GLU A 1 85 ? 22.567 -1.562 -11.122 1.00 81.06 85 GLU A N 1
ATOM 652 C CA . GLU A 1 85 ? 23.956 -1.217 -10.786 1.00 81.06 85 GLU A CA 1
ATOM 653 C C . GLU A 1 85 ? 24.953 -2.355 -11.055 1.00 81.06 85 GLU A C 1
ATOM 655 O O . GLU A 1 85 ? 26.139 -2.096 -11.253 1.00 81.06 85 GLU A O 1
ATOM 660 N N . LYS A 1 86 ? 24.497 -3.616 -11.058 1.00 83.00 86 LYS A N 1
ATOM 661 C CA . LYS A 1 86 ? 25.370 -4.785 -11.236 1.00 83.00 86 LYS A CA 1
ATOM 662 C C . LYS A 1 86 ? 25.546 -5.156 -12.702 1.00 83.00 86 LYS A C 1
ATOM 664 O O . LYS A 1 86 ? 26.653 -5.485 -13.117 1.00 83.00 86 LYS A O 1
ATOM 669 N N . SER A 1 87 ? 24.457 -5.155 -13.463 1.00 86.25 87 SER A N 1
ATOM 670 C CA . SER A 1 87 ? 24.440 -5.578 -14.869 1.00 86.25 87 SER A CA 1
ATOM 671 C C . SER A 1 87 ? 24.555 -4.418 -15.857 1.00 86.25 87 SER A C 1
ATOM 673 O O . SER A 1 87 ? 24.930 -4.636 -17.003 1.00 86.25 87 SER A O 1
ATOM 675 N N . GLY A 1 88 ? 24.244 -3.190 -15.434 1.00 88.31 88 GLY A N 1
ATOM 676 C CA . GLY A 1 88 ? 24.153 -2.015 -16.302 1.00 88.31 88 GLY A CA 1
ATOM 677 C C . GLY A 1 88 ? 22.902 -1.986 -17.187 1.00 88.31 88 GLY A C 1
ATOM 678 O O . GLY A 1 88 ? 22.721 -1.023 -17.934 1.00 88.31 88 GLY A O 1
ATOM 679 N N . ASN A 1 89 ? 22.046 -3.009 -17.100 1.00 88.62 89 ASN A N 1
ATOM 680 C CA . ASN A 1 89 ? 20.844 -3.139 -17.916 1.00 88.62 89 ASN A CA 1
ATOM 681 C C . ASN A 1 89 ? 19.784 -2.110 -17.517 1.00 88.62 89 ASN A C 1
ATOM 683 O O . ASN A 1 89 ? 19.619 -1.786 -16.337 1.00 88.62 89 ASN A O 1
ATOM 687 N N . GLU A 1 90 ? 19.047 -1.625 -18.511 1.00 92.56 90 GLU A N 1
ATOM 688 C CA . GLU A 1 90 ? 17.912 -0.733 -18.301 1.00 92.56 90 GLU A CA 1
ATOM 689 C C . GLU A 1 90 ? 16.693 -1.508 -17.795 1.00 92.56 90 GLU A C 1
ATOM 691 O O . GLU A 1 90 ? 16.346 -2.570 -18.311 1.00 92.56 90 GLU A O 1
ATOM 696 N N . LYS A 1 91 ? 16.040 -0.957 -16.774 1.00 94.62 91 LYS A N 1
ATOM 697 C CA . LYS A 1 91 ? 14.836 -1.492 -16.139 1.00 94.62 91 LYS A CA 1
ATOM 698 C C . LYS A 1 91 ? 13.738 -0.443 -16.167 1.00 94.62 91 LYS A C 1
ATOM 700 O O . LYS A 1 91 ? 13.997 0.741 -15.930 1.00 94.62 91 LYS A O 1
ATOM 705 N N . ALA A 1 92 ? 12.507 -0.872 -16.425 1.00 96.12 92 ALA A N 1
ATOM 706 C CA . ALA A 1 92 ? 11.361 0.016 -16.323 1.00 96.12 92 ALA A CA 1
ATOM 707 C C . ALA A 1 92 ? 11.129 0.423 -14.860 1.00 96.12 92 ALA A C 1
ATOM 709 O O . ALA A 1 92 ? 11.242 -0.385 -13.931 1.00 96.12 92 ALA A O 1
ATOM 710 N N . LEU A 1 93 ? 10.789 1.694 -14.667 1.00 97.06 93 LEU A N 1
ATOM 711 C CA . LEU A 1 93 ? 10.430 2.270 -13.382 1.00 97.06 93 LEU A CA 1
ATOM 712 C C . LEU A 1 93 ? 9.093 2.995 -13.531 1.00 97.06 93 LEU A C 1
ATOM 714 O O . LEU A 1 93 ? 8.950 3.874 -14.382 1.00 97.06 93 LEU A O 1
ATOM 718 N N . VAL A 1 94 ? 8.121 2.651 -12.694 1.00 98.25 94 VAL A N 1
ATOM 719 C CA . VAL A 1 94 ? 6.833 3.345 -12.634 1.00 98.25 94 VAL A CA 1
ATOM 720 C C . VAL A 1 94 ? 6.684 3.973 -11.261 1.00 98.25 94 VAL A C 1
ATOM 722 O O . VAL A 1 94 ? 6.693 3.276 -10.247 1.00 98.25 94 VAL A O 1
ATOM 725 N N . THR A 1 95 ? 6.532 5.291 -11.235 1.00 98.50 95 THR A N 1
ATOM 726 C CA . THR A 1 95 ? 6.208 6.040 -10.025 1.00 98.50 95 THR A CA 1
ATOM 727 C C . THR A 1 95 ? 4.722 6.353 -10.030 1.00 98.50 95 THR A C 1
ATOM 729 O O . THR A 1 95 ? 4.218 6.930 -10.993 1.00 98.50 95 THR A O 1
ATOM 732 N N . VAL A 1 96 ? 4.019 5.977 -8.966 1.00 98.56 96 VAL A N 1
ATOM 733 C CA . VAL A 1 96 ? 2.593 6.251 -8.796 1.00 98.56 96 VAL A CA 1
ATOM 734 C C . VAL A 1 96 ? 2.382 7.073 -7.540 1.00 98.56 96 VAL A C 1
ATOM 736 O O . VAL A 1 96 ? 2.632 6.598 -6.435 1.00 98.56 96 VAL A O 1
ATOM 739 N N . HIS A 1 97 ? 1.887 8.290 -7.717 1.00 98.38 97 HIS A N 1
ATOM 740 C CA . HIS A 1 97 ? 1.285 9.065 -6.642 1.00 98.38 97 HIS A CA 1
ATOM 741 C C . HIS A 1 97 ? -0.183 8.667 -6.538 1.00 98.38 97 HIS A C 1
ATOM 743 O O . HIS A 1 97 ? -0.892 8.650 -7.544 1.00 98.38 97 HIS A O 1
ATOM 749 N N . ALA A 1 98 ? -0.632 8.297 -5.346 1.00 97.88 98 ALA A N 1
ATOM 750 C CA . ALA A 1 98 ? -1.967 7.769 -5.121 1.00 97.88 98 ALA A CA 1
ATOM 751 C C . ALA A 1 98 ? -2.549 8.240 -3.790 1.00 97.88 98 ALA A C 1
ATOM 753 O O . ALA A 1 98 ? -1.829 8.564 -2.848 1.00 97.88 98 ALA A O 1
ATOM 754 N N . GLU A 1 99 ? -3.870 8.197 -3.697 1.00 96.19 99 GLU A N 1
ATOM 755 C CA . GLU A 1 99 ? -4.600 8.300 -2.440 1.00 96.19 99 GLU A CA 1
ATOM 756 C C . GLU A 1 99 ? -5.275 6.967 -2.131 1.00 96.19 99 GLU A C 1
ATOM 758 O O . GLU A 1 99 ? -5.711 6.253 -3.030 1.00 96.19 99 GLU A O 1
ATOM 763 N N . GLY A 1 100 ? -5.376 6.620 -0.856 1.00 94.00 100 GLY A N 1
ATOM 764 C CA . GLY A 1 100 ? -6.091 5.428 -0.423 1.00 94.00 100 GLY A CA 1
ATOM 765 C C . GLY A 1 100 ? -6.958 5.708 0.786 1.00 94.00 100 GLY A C 1
ATOM 766 O O . GLY A 1 100 ? -6.675 6.611 1.573 1.00 94.00 100 GLY A O 1
ATOM 767 N N . GLU A 1 101 ? -8.022 4.930 0.935 1.00 92.44 101 GLU A N 1
ATOM 768 C CA . GLU A 1 101 ? -8.935 5.030 2.069 1.00 92.44 101 GLU A CA 1
ATOM 769 C C . GLU A 1 101 ? -9.193 3.650 2.651 1.00 92.44 101 GLU A C 1
ATOM 771 O O . GLU A 1 101 ? -9.569 2.720 1.945 1.00 92.44 101 GLU A O 1
ATOM 776 N N . VAL A 1 102 ? -9.003 3.519 3.959 1.00 90.81 102 VAL A N 1
ATOM 777 C CA . VAL A 1 102 ? -9.366 2.305 4.681 1.00 90.81 102 VAL A CA 1
ATOM 778 C C . VAL A 1 102 ? -10.828 2.398 5.093 1.00 90.81 102 VAL A C 1
ATOM 780 O O . VAL A 1 102 ? -11.208 3.252 5.896 1.00 90.81 102 VAL A O 1
ATOM 783 N N . VAL A 1 103 ? -11.644 1.476 4.590 1.00 90.50 103 VAL A N 1
ATOM 784 C CA . VAL A 1 103 ? -13.050 1.351 4.971 1.00 90.50 103 VAL A CA 1
ATOM 785 C C . VAL A 1 103 ? -13.176 0.224 5.985 1.00 90.50 103 VAL A C 1
ATOM 787 O O . VAL A 1 103 ? -13.073 -0.952 5.641 1.00 90.50 103 VAL A O 1
ATOM 790 N N . LEU A 1 104 ? -13.384 0.588 7.251 1.00 92.31 104 LEU A N 1
ATOM 791 C CA . LEU A 1 104 ? -13.661 -0.375 8.318 1.00 92.31 104 LEU A CA 1
ATOM 792 C C . LEU A 1 104 ? -15.032 -1.024 8.124 1.00 92.31 104 LEU A C 1
ATOM 794 O O . LEU A 1 104 ? -15.970 -0.349 7.692 1.00 92.31 104 LEU A O 1
ATOM 798 N N . SER A 1 105 ? -15.163 -2.279 8.547 1.00 92.19 105 SER A N 1
ATOM 799 C CA . SER A 1 105 ? -16.464 -2.940 8.615 1.00 92.19 105 SER A CA 1
ATOM 800 C C . SER A 1 105 ? -17.374 -2.293 9.659 1.00 92.19 105 SER A C 1
ATOM 802 O O . SER A 1 105 ? -16.916 -1.803 10.697 1.00 92.19 105 SER A O 1
ATOM 804 N N . GLU A 1 106 ? -18.688 -2.316 9.421 1.00 93.25 106 GLU A N 1
ATOM 805 C CA . GLU A 1 106 ? -19.683 -1.772 10.363 1.00 93.25 106 GLU A CA 1
ATOM 806 C C . GLU A 1 106 ? -19.569 -2.402 11.758 1.00 93.25 106 GLU A C 1
ATOM 808 O O . GLU A 1 106 ? -19.680 -1.715 12.774 1.00 93.25 106 GLU A O 1
ATOM 813 N N . LYS A 1 107 ? -19.253 -3.703 11.815 1.00 92.50 107 LYS A N 1
ATOM 814 C CA . LYS A 1 107 ? -18.986 -4.407 13.073 1.00 92.50 107 LYS A CA 1
ATOM 815 C C . LYS A 1 107 ? -17.831 -3.753 13.835 1.00 92.50 107 LYS A C 1
ATOM 817 O O . LYS A 1 107 ? -17.972 -3.466 15.019 1.00 92.50 107 LYS A O 1
ATOM 822 N N . VAL A 1 108 ? -16.697 -3.518 13.175 1.00 93.62 108 VAL A N 1
ATOM 823 C CA . VAL A 1 108 ? -15.521 -2.923 13.823 1.00 93.62 108 VAL A CA 1
ATOM 824 C C . VAL A 1 108 ? -15.757 -1.468 14.210 1.00 93.62 108 VAL A C 1
ATOM 826 O O . VAL A 1 108 ? -15.336 -1.069 15.294 1.00 93.62 108 VAL A O 1
ATOM 829 N N . LYS A 1 109 ? -16.473 -0.690 13.390 1.00 94.12 109 LYS A N 1
ATOM 830 C CA . LYS A 1 109 ? -16.871 0.676 13.762 1.00 94.12 109 LYS A CA 1
ATOM 831 C C . LYS A 1 109 ? -17.652 0.680 15.074 1.00 94.12 109 LYS A C 1
ATOM 833 O O . LYS A 1 109 ? -17.269 1.403 15.987 1.00 94.12 109 LYS A O 1
ATOM 838 N N . GLY A 1 110 ? -18.663 -0.183 15.200 1.00 94.50 110 GLY A N 1
ATOM 839 C CA . GLY A 1 110 ? -19.453 -0.301 16.428 1.00 94.50 110 GLY A CA 1
ATOM 840 C C . GLY A 1 110 ? -18.615 -0.687 17.652 1.00 94.50 110 GLY A C 1
ATOM 841 O O . GLY A 1 110 ? -18.805 -0.122 18.727 1.00 94.50 110 GLY A O 1
ATOM 842 N N . LEU A 1 111 ? -17.644 -1.594 17.490 1.00 94.69 111 LEU A N 1
ATOM 843 C CA . LEU A 1 111 ? -16.723 -1.969 18.572 1.00 94.69 111 LEU A CA 1
ATOM 844 C C . LEU A 1 111 ? -15.838 -0.801 19.013 1.00 94.69 111 LEU A C 1
ATOM 846 O O . LEU A 1 111 ? -15.712 -0.540 20.207 1.00 94.69 111 LEU A O 1
ATOM 850 N N . LEU A 1 112 ? -15.249 -0.076 18.061 1.00 95.81 112 LEU A N 1
ATOM 851 C CA . LEU A 1 112 ? -14.406 1.083 18.356 1.00 95.81 112 LEU A CA 1
ATOM 852 C C . LEU A 1 112 ? -15.207 2.227 18.988 1.00 95.81 112 LEU A C 1
ATOM 854 O O . LEU A 1 112 ? -14.704 2.901 19.879 1.00 95.81 112 LEU A O 1
ATOM 858 N N . GLU A 1 113 ? -16.452 2.441 18.565 1.00 95.69 113 GLU A N 1
ATOM 859 C CA . GLU A 1 113 ? -17.354 3.427 19.170 1.00 95.69 113 GLU A CA 1
ATOM 860 C C . GLU A 1 113 ? -17.823 3.026 20.575 1.00 95.69 113 GLU A C 1
ATOM 862 O O . GLU A 1 113 ? -18.230 3.891 21.350 1.00 95.69 113 GLU A O 1
ATOM 867 N N . GLY A 1 114 ? -17.757 1.741 20.929 1.00 94.19 114 GLY A N 1
ATOM 868 C CA . GLY A 1 114 ? -18.033 1.235 22.275 1.00 94.19 114 GLY A CA 1
ATOM 869 C C . GLY A 1 114 ? -16.853 1.348 23.248 1.00 94.19 114 GLY A C 1
ATOM 870 O O . GLY A 1 114 ? -17.058 1.249 24.458 1.00 94.19 114 GLY A O 1
ATOM 871 N N . ASP A 1 115 ? -15.641 1.587 22.745 1.00 96.25 115 ASP A N 1
ATOM 872 C CA . ASP A 1 115 ? -14.391 1.591 23.507 1.00 96.25 115 ASP A CA 1
ATOM 873 C C . ASP A 1 115 ? -13.780 3.004 23.618 1.00 96.25 115 ASP A C 1
ATOM 875 O O . ASP A 1 115 ? -13.805 3.787 22.672 1.00 96.25 115 ASP A O 1
ATOM 879 N N . GLU A 1 116 ? -13.224 3.370 24.777 1.00 96.25 116 GLU A N 1
ATOM 880 C CA . GLU A 1 116 ? -12.692 4.729 25.000 1.00 96.25 116 GLU A CA 1
ATOM 881 C C . GLU A 1 116 ? -11.413 5.023 24.195 1.00 96.25 116 GLU A C 1
ATOM 883 O O . GLU A 1 116 ? -11.220 6.144 23.701 1.00 96.25 116 GLU A O 1
ATOM 888 N N . GLU A 1 117 ? -10.547 4.022 24.019 1.00 95.81 117 GLU A N 1
ATOM 889 C CA . GLU A 1 117 ? -9.363 4.142 23.167 1.00 95.81 117 GLU A CA 1
ATOM 890 C C . GLU A 1 117 ? -9.786 4.182 21.692 1.00 95.81 117 GLU A C 1
ATOM 892 O O . GLU A 1 117 ? -9.350 5.061 20.945 1.00 95.81 117 GLU A O 1
ATOM 897 N N . GLY A 1 118 ? -10.717 3.308 21.298 1.00 96.12 118 GLY A N 1
ATOM 898 C CA . GLY A 1 118 ? -11.325 3.280 19.969 1.00 96.12 118 GLY A CA 1
ATOM 899 C C . GLY A 1 118 ? -11.940 4.623 19.565 1.00 96.12 118 GLY A C 1
ATOM 900 O O . GLY A 1 118 ? -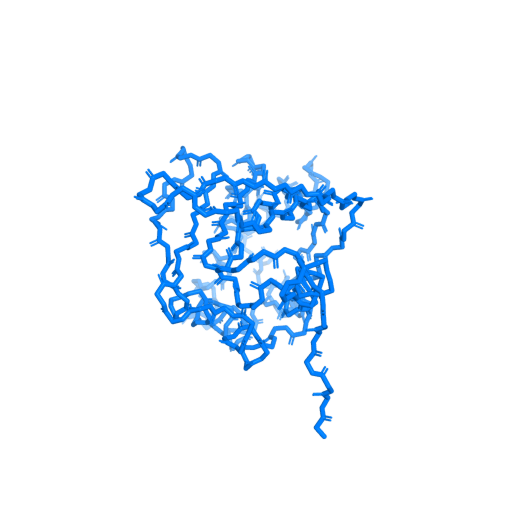11.602 5.159 18.507 1.00 96.12 118 GLY A O 1
ATOM 901 N N . LYS A 1 119 ? -12.755 5.240 20.429 1.00 96.56 119 LYS A N 1
ATOM 902 C CA . LYS A 1 119 ? -13.314 6.589 20.212 1.00 96.56 119 LYS A CA 1
ATOM 903 C C . LYS A 1 119 ? -12.230 7.643 20.019 1.00 96.56 119 LYS A C 1
ATOM 905 O O . LYS A 1 119 ? -12.364 8.516 19.160 1.00 96.56 119 LYS A O 1
ATOM 910 N N . THR A 1 120 ? -11.166 7.582 20.819 1.00 96.94 120 THR A N 1
ATOM 911 C CA . THR A 1 120 ? -10.049 8.531 20.726 1.00 96.94 120 THR A CA 1
ATOM 912 C C . THR A 1 120 ? -9.348 8.414 19.375 1.00 96.94 120 THR A C 1
ATOM 914 O O . THR A 1 120 ? -9.122 9.431 18.718 1.00 96.94 120 THR A O 1
ATOM 917 N N . LEU A 1 121 ? -9.084 7.188 18.923 1.00 96.19 121 LEU A N 1
ATOM 918 C CA . LEU A 1 121 ? -8.475 6.916 17.622 1.00 96.19 121 LEU A CA 1
ATOM 919 C C . LEU A 1 121 ? -9.383 7.334 16.458 1.00 96.19 121 LEU A C 1
ATOM 921 O O . LEU A 1 121 ? -8.913 7.954 15.507 1.00 96.19 121 LEU A O 1
ATOM 925 N N . LEU A 1 122 ? -10.691 7.067 16.541 1.00 95.25 122 LEU A N 1
ATOM 926 C CA . LEU A 1 122 ? -11.655 7.512 15.529 1.00 95.25 122 LEU A CA 1
ATOM 927 C C . LEU A 1 122 ? -11.745 9.041 15.453 1.00 95.25 122 LEU A C 1
ATOM 929 O O . LEU A 1 122 ? -11.887 9.589 14.360 1.00 95.25 122 LEU A O 1
ATOM 933 N N . ARG A 1 123 ? -11.638 9.746 16.587 1.00 95.88 123 ARG A N 1
ATOM 934 C CA . ARG A 1 123 ? -11.577 11.215 16.604 1.00 95.88 123 ARG A CA 1
ATOM 935 C C . ARG A 1 123 ? -10.306 11.725 15.923 1.00 95.88 123 ARG A C 1
ATOM 937 O O . ARG A 1 123 ? -10.420 12.562 15.035 1.00 95.88 123 ARG A O 1
ATOM 944 N N . GLN A 1 124 ? -9.141 11.177 16.274 1.00 94.75 124 GLN A N 1
ATOM 945 C CA . GLN A 1 124 ? -7.865 11.523 15.631 1.00 94.75 124 GLN A CA 1
ATOM 946 C C . GLN A 1 124 ? -7.901 11.255 14.123 1.00 94.75 124 GLN A C 1
ATOM 948 O O . GLN A 1 124 ? -7.470 12.089 13.332 1.00 94.75 124 GLN A O 1
ATOM 953 N 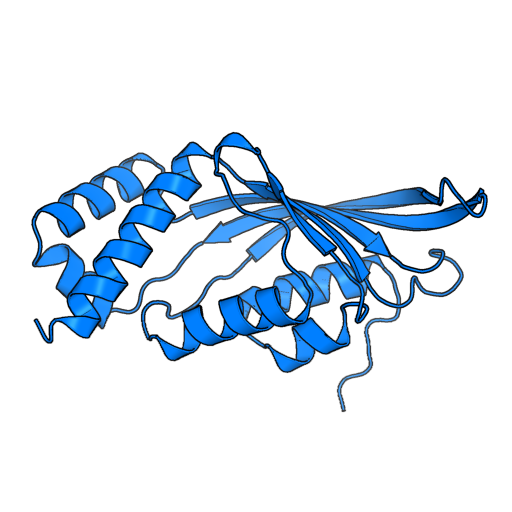N . ALA A 1 125 ? -8.477 10.124 13.703 1.00 94.00 125 ALA A N 1
ATOM 954 C CA . ALA A 1 125 ? -8.668 9.825 12.290 1.00 94.00 125 ALA A CA 1
ATOM 955 C C . ALA A 1 125 ? -9.522 10.903 11.609 1.00 94.00 125 ALA A C 1
ATOM 957 O O . ALA A 1 125 ? -9.129 11.417 10.571 1.00 94.00 125 ALA A O 1
ATOM 958 N N . ARG A 1 126 ? -10.657 11.306 12.199 1.00 93.62 126 ARG A N 1
ATOM 959 C CA . ARG A 1 126 ? -11.513 12.373 11.641 1.00 93.62 126 ARG A CA 1
ATOM 960 C C . ARG A 1 126 ? -10.788 13.717 11.539 1.00 93.62 126 ARG A C 1
ATOM 962 O O . ARG A 1 126 ? -10.924 14.384 10.518 1.00 93.62 126 ARG A O 1
ATOM 969 N N . GLU A 1 127 ? -10.014 14.090 12.556 1.00 92.25 127 GLU A N 1
ATOM 970 C CA . GLU A 1 127 ? -9.187 15.308 12.559 1.00 92.25 127 GLU A CA 1
ATOM 971 C C . GLU A 1 127 ? -8.135 15.283 11.435 1.00 92.25 127 GLU A C 1
ATOM 973 O O . GLU A 1 127 ? -7.873 16.313 10.817 1.00 92.25 127 GLU A O 1
ATOM 978 N N . ASN A 1 128 ? -7.639 14.093 11.083 1.00 87.12 128 ASN A N 1
ATOM 979 C CA . ASN A 1 128 ? -6.666 13.870 10.010 1.00 87.12 128 ASN A CA 1
ATOM 980 C C . ASN A 1 128 ? -7.290 13.613 8.621 1.00 87.12 128 ASN A C 1
ATOM 982 O O . ASN A 1 128 ? -6.596 13.179 7.697 1.00 87.12 128 ASN A O 1
ATOM 986 N N . GLY A 1 129 ? -8.585 13.897 8.443 1.00 87.50 129 GLY A N 1
ATOM 987 C CA . GLY A 1 129 ? -9.286 13.725 7.163 1.00 87.50 129 GLY A CA 1
ATOM 988 C C . GLY A 1 129 ? -9.834 12.313 6.917 1.00 87.50 129 GLY A C 1
ATOM 989 O O . GLY A 1 129 ? -10.128 11.954 5.777 1.00 87.50 129 GLY A O 1
ATOM 990 N N . GLY A 1 130 ? -9.992 11.521 7.976 1.00 90.12 130 GLY A N 1
ATOM 991 C CA . GLY A 1 130 ? -10.466 10.139 7.960 1.00 90.12 130 GLY A CA 1
ATOM 992 C C . GLY A 1 130 ? -9.328 9.119 8.024 1.00 90.12 130 GLY A C 1
ATOM 993 O O . GLY A 1 130 ? -8.183 9.443 8.326 1.00 90.12 130 GLY A O 1
ATOM 994 N N . LEU A 1 131 ? -9.635 7.863 7.695 1.00 92.69 131 LEU A N 1
ATOM 995 C CA . LEU A 1 131 ? -8.624 6.815 7.493 1.00 92.69 131 LEU A CA 1
ATOM 996 C C . LEU A 1 131 ? -8.079 6.844 6.059 1.00 92.69 131 LEU A C 1
ATOM 998 O O . LEU A 1 131 ? -7.878 5.808 5.422 1.00 92.69 131 LEU A O 1
ATOM 1002 N N . LYS A 1 132 ? -7.889 8.061 5.551 1.00 93.81 132 LYS A N 1
ATOM 1003 C CA . LYS A 1 132 ? -7.299 8.336 4.250 1.00 93.81 132 LYS A CA 1
ATOM 1004 C C . LYS A 1 132 ? -5.801 8.478 4.395 1.00 93.81 132 LYS A C 1
ATOM 1006 O O . LYS A 1 132 ? -5.312 8.940 5.423 1.00 93.81 132 LYS A O 1
ATOM 1011 N N . ASN A 1 133 ? -5.071 8.114 3.360 1.00 93.88 133 ASN A N 1
ATOM 1012 C CA . ASN A 1 133 ? -3.630 8.252 3.324 1.00 93.88 133 ASN A CA 1
ATOM 1013 C C . ASN A 1 133 ? -3.178 8.552 1.893 1.00 93.88 133 ASN A C 1
ATOM 1015 O O . ASN A 1 133 ? -3.900 8.300 0.929 1.00 93.88 133 ASN A O 1
ATOM 1019 N N . GLU A 1 134 ? -1.994 9.127 1.783 1.00 94.31 134 GLU A N 1
ATOM 1020 C CA . GLU A 1 134 ? -1.349 9.463 0.526 1.00 94.31 134 GLU A CA 1
ATOM 1021 C C . GLU A 1 134 ? -0.120 8.576 0.374 1.00 94.31 134 GLU A C 1
ATOM 1023 O O . GLU A 1 134 ? 0.615 8.328 1.335 1.00 94.31 134 GLU A O 1
ATOM 1028 N N . TYR A 1 135 ? 0.062 8.069 -0.836 1.00 95.94 135 TYR A N 1
ATOM 1029 C CA . TYR A 1 135 ? 1.048 7.059 -1.158 1.00 95.94 135 TYR A CA 1
ATOM 1030 C C . TYR A 1 135 ? 1.897 7.535 -2.328 1.00 95.94 135 TYR A C 1
ATOM 1032 O O . TYR A 1 135 ? 1.378 8.049 -3.321 1.00 95.94 135 TYR A O 1
ATOM 1040 N N . LEU A 1 136 ? 3.200 7.288 -2.250 1.00 98.12 136 LEU A N 1
ATOM 1041 C CA . LEU A 1 136 ? 4.073 7.323 -3.418 1.00 98.12 136 LEU A CA 1
ATOM 1042 C C . LEU A 1 136 ? 4.718 5.950 -3.581 1.00 98.12 136 LEU A C 1
ATOM 1044 O O . LEU A 1 136 ? 5.568 5.550 -2.785 1.00 98.12 136 LEU A O 1
ATOM 1048 N N . PHE A 1 137 ? 4.312 5.231 -4.620 1.00 98.31 137 PHE A N 1
ATOM 1049 C CA . PHE A 1 137 ? 4.912 3.964 -5.006 1.00 98.31 137 PHE A CA 1
ATOM 1050 C C . PHE A 1 137 ? 5.993 4.214 -6.048 1.00 98.31 137 PHE A C 1
ATOM 1052 O O . PHE A 1 137 ? 5.734 4.845 -7.065 1.00 98.31 137 PHE A O 1
ATOM 1059 N N . VAL A 1 138 ? 7.187 3.674 -5.834 1.00 98.25 138 VAL A N 1
ATOM 1060 C CA . VAL A 1 138 ? 8.233 3.563 -6.854 1.00 98.25 138 VAL A CA 1
ATOM 1061 C C . VAL A 1 138 ? 8.426 2.081 -7.143 1.00 98.25 138 VAL A C 1
ATOM 1063 O O . VAL A 1 138 ? 8.918 1.328 -6.299 1.00 98.25 138 VAL A O 1
ATOM 1066 N N . ILE A 1 139 ? 7.992 1.665 -8.328 1.00 98.31 139 ILE A N 1
ATOM 1067 C CA . ILE A 1 139 ? 7.881 0.269 -8.745 1.00 98.31 139 ILE A CA 1
ATOM 1068 C C . ILE A 1 139 ? 8.948 0.003 -9.803 1.00 98.31 139 ILE A C 1
ATOM 1070 O O . ILE A 1 139 ? 8.905 0.567 -10.895 1.00 98.31 139 ILE A O 1
ATOM 1074 N N . THR A 1 140 ? 9.916 -0.849 -9.477 1.00 97.31 140 THR A N 1
ATOM 1075 C CA . THR A 1 140 ? 10.950 -1.304 -10.414 1.00 97.31 140 THR A CA 1
ATOM 1076 C C . THR A 1 140 ? 10.586 -2.675 -10.958 1.00 97.31 140 THR A C 1
ATOM 1078 O O . THR A 1 140 ? 10.206 -3.578 -10.208 1.00 97.31 140 THR A O 1
ATOM 1081 N N . PHE A 1 141 ? 10.736 -2.825 -12.265 1.00 96.44 141 PHE A N 1
ATOM 1082 C CA . PHE A 1 141 ? 10.462 -4.049 -13.003 1.00 96.44 141 PHE A CA 1
ATOM 1083 C C . PHE A 1 141 ? 11.754 -4.820 -13.291 1.00 96.44 141 PHE A C 1
ATOM 1085 O O . PHE A 1 141 ? 12.835 -4.232 -13.328 1.00 96.44 141 PHE A O 1
ATOM 1092 N N . GLU A 1 142 ? 11.649 -6.134 -13.487 1.00 93.56 142 GLU A N 1
ATOM 1093 C CA . GLU A 1 142 ? 12.808 -6.985 -13.789 1.00 93.56 142 GLU A CA 1
ATOM 1094 C C . GLU A 1 142 ? 13.435 -6.670 -15.158 1.00 93.56 142 GLU A C 1
ATOM 1096 O O . GLU A 1 142 ? 14.650 -6.804 -15.319 1.00 93.56 142 GLU A O 1
ATOM 1101 N N . GLY A 1 143 ? 12.619 -6.225 -16.121 1.00 90.62 143 GLY A N 1
ATOM 1102 C CA . GLY A 1 143 ? 13.014 -5.932 -17.497 1.00 90.62 143 GLY A CA 1
ATOM 1103 C C . GLY A 1 143 ? 12.766 -4.487 -17.934 1.00 90.62 143 GLY A C 1
ATOM 1104 O O . GLY A 1 143 ? 12.266 -3.641 -17.183 1.00 90.62 143 GLY A O 1
ATOM 1105 N N . SER A 1 144 ? 13.131 -4.206 -19.184 1.00 88.88 144 SER A N 1
ATOM 1106 C CA . SER A 1 144 ? 12.955 -2.902 -19.826 1.00 88.88 144 SER A CA 1
ATOM 1107 C C . SER A 1 144 ? 11.493 -2.659 -20.224 1.00 88.88 144 SER A C 1
ATOM 1109 O O . SER A 1 144 ? 10.691 -3.589 -20.299 1.00 88.88 144 SER A O 1
ATOM 1111 N N . ALA A 1 145 ? 11.129 -1.409 -20.524 1.00 81.81 145 ALA A N 1
ATOM 1112 C CA . ALA A 1 145 ? 9.791 -1.107 -21.038 1.00 81.81 145 ALA A CA 1
ATOM 1113 C C . ALA A 1 145 ? 9.547 -1.710 -22.436 1.00 81.81 145 ALA A C 1
ATOM 1115 O O . ALA A 1 145 ? 8.411 -2.065 -22.748 1.00 81.81 145 ALA A O 1
ATOM 1116 N N . GLU A 1 146 ? 10.600 -1.856 -23.248 1.00 83.44 146 GLU A N 1
ATOM 1117 C CA . GLU A 1 146 ? 10.533 -2.420 -24.604 1.00 83.44 146 GLU A CA 1
ATOM 1118 C C . GLU A 1 146 ? 10.178 -3.913 -24.584 1.00 83.44 146 GLU A C 1
ATOM 1120 O O . GLU A 1 146 ? 9.431 -4.384 -25.441 1.00 83.44 146 GLU A O 1
ATOM 1125 N N . ASP A 1 147 ? 10.612 -4.628 -23.544 1.00 84.56 147 ASP A N 1
ATOM 1126 C CA . ASP A 1 147 ? 10.298 -6.044 -23.321 1.00 84.56 147 ASP A CA 1
ATOM 1127 C C . ASP A 1 147 ? 8.978 -6.250 -22.548 1.00 84.56 147 ASP A C 1
ATOM 1129 O O . ASP A 1 147 ? 8.659 -7.357 -22.112 1.00 84.56 147 ASP A O 1
ATOM 1133 N N . GLY A 1 148 ? 8.207 -5.176 -22.329 1.00 83.81 148 GLY A N 1
ATOM 1134 C CA . GLY A 1 148 ? 6.963 -5.195 -21.552 1.00 83.81 148 GLY A CA 1
ATOM 1135 C C . GLY A 1 148 ? 7.156 -5.144 -20.029 1.00 83.81 148 GLY A C 1
ATOM 1136 O O . GLY A 1 148 ? 6.182 -5.256 -19.287 1.00 83.81 148 GLY A O 1
ATOM 1137 N N . GLY A 1 149 ? 8.387 -4.959 -19.542 1.00 84.00 149 GLY A N 1
ATOM 1138 C CA . GLY A 1 149 ? 8.756 -4.840 -18.125 1.00 84.00 149 GLY A CA 1
ATOM 1139 C C . GLY A 1 149 ? 8.903 -6.164 -17.382 1.00 84.00 149 GLY A C 1
ATOM 1140 O O . GLY A 1 149 ? 9.735 -6.273 -16.486 1.00 84.00 149 GLY A O 1
ATOM 1141 N N . GLY A 1 150 ? 8.116 -7.175 -17.742 1.00 92.25 150 GLY A N 1
ATOM 1142 C CA . GLY A 1 150 ? 8.043 -8.417 -16.975 1.00 92.25 150 GLY A CA 1
ATOM 1143 C C . GLY A 1 150 ? 7.388 -8.200 -15.607 1.00 92.25 150 GLY A C 1
ATOM 1144 O O . GLY A 1 150 ? 6.436 -7.424 -15.470 1.00 92.25 150 GLY A O 1
ATOM 1145 N N . LYS A 1 151 ? 7.871 -8.908 -14.585 1.00 94.94 151 LYS A N 1
ATOM 1146 C CA . LYS A 1 151 ? 7.357 -8.824 -13.212 1.00 94.94 151 LYS A CA 1
ATOM 1147 C C . LYS A 1 151 ? 7.957 -7.673 -12.410 1.00 94.94 151 LYS A C 1
ATOM 1149 O O . LYS A 1 151 ? 9.047 -7.176 -12.684 1.00 94.94 151 LYS A O 1
ATOM 1154 N N . ILE A 1 152 ? 7.244 -7.293 -11.353 1.00 97.19 152 ILE A N 1
ATOM 1155 C CA . ILE A 1 152 ? 7.704 -6.302 -10.377 1.00 97.19 152 ILE A CA 1
ATOM 1156 C C . ILE A 1 152 ? 8.807 -6.918 -9.509 1.00 97.19 152 ILE A C 1
ATOM 1158 O O . ILE A 1 152 ? 8.556 -7.872 -8.776 1.00 97.19 152 ILE A O 1
ATOM 1162 N N . GLU A 1 153 ? 10.012 -6.358 -9.564 1.00 95.88 153 GLU A N 1
ATOM 1163 C CA . GLU A 1 153 ? 11.181 -6.798 -8.788 1.00 95.88 153 GLU A CA 1
ATOM 1164 C C . GLU A 1 153 ? 11.301 -6.039 -7.457 1.00 95.88 153 GLU A C 1
ATOM 1166 O O . GLU A 1 153 ? 11.782 -6.575 -6.458 1.00 95.88 153 GLU A O 1
ATOM 1171 N N . ARG A 1 154 ? 10.866 -4.776 -7.408 1.00 96.94 154 ARG A N 1
ATOM 1172 C CA . ARG A 1 154 ? 10.979 -3.948 -6.202 1.00 96.94 154 ARG A CA 1
ATOM 1173 C C . ARG A 1 154 ? 9.831 -2.967 -6.090 1.00 96.94 154 ARG A C 1
ATOM 1175 O O . ARG A 1 154 ? 9.453 -2.342 -7.077 1.00 96.94 154 ARG A O 1
ATOM 1182 N N . VAL A 1 155 ? 9.350 -2.773 -4.866 1.00 98.12 155 VAL A N 1
ATOM 1183 C CA . VAL A 1 155 ? 8.406 -1.702 -4.534 1.00 98.12 155 VAL A CA 1
ATOM 1184 C C . VAL A 1 155 ? 8.956 -0.896 -3.369 1.00 98.12 155 VAL A C 1
ATOM 1186 O O . VAL A 1 155 ? 9.315 -1.454 -2.333 1.00 98.12 155 VAL A O 1
ATOM 1189 N N . GLN A 1 156 ? 9.030 0.419 -3.541 1.00 98.19 156 GLN A N 1
ATOM 1190 C CA . GLN A 1 156 ? 9.241 1.364 -2.449 1.00 98.19 156 GLN A CA 1
ATOM 1191 C C . GLN A 1 156 ? 7.951 2.153 -2.261 1.00 98.19 156 GLN A C 1
ATOM 1193 O O . GLN A 1 156 ? 7.524 2.859 -3.167 1.00 98.19 156 GLN A O 1
ATOM 1198 N N . GLU A 1 157 ? 7.327 2.011 -1.102 1.00 97.56 157 GLU A N 1
ATOM 1199 C CA . GLU A 1 157 ? 6.054 2.637 -0.756 1.00 97.56 157 GLU A CA 1
ATOM 1200 C C . GLU A 1 157 ? 6.304 3.717 0.292 1.00 97.56 157 GLU A C 1
ATOM 1202 O O . GLU A 1 157 ? 6.708 3.413 1.411 1.00 97.56 157 GLU A O 1
ATOM 1207 N N . TRP A 1 158 ? 6.082 4.978 -0.054 1.00 98.00 158 TRP A N 1
ATOM 1208 C CA . TRP A 1 158 ? 6.134 6.084 0.896 1.00 98.00 158 TRP A CA 1
ATOM 1209 C C . TRP A 1 158 ? 4.742 6.397 1.413 1.00 98.00 158 TRP A C 1
ATOM 1211 O O . TRP A 1 158 ? 3.807 6.535 0.630 1.00 98.00 158 TRP A O 1
ATOM 1221 N N . LEU A 1 159 ? 4.647 6.525 2.732 1.00 95.56 159 LEU A N 1
ATOM 1222 C CA . LEU A 1 159 ? 3.418 6.708 3.487 1.00 95.56 159 LEU A CA 1
ATOM 1223 C C . LEU A 1 159 ? 3.467 8.026 4.263 1.00 95.56 159 LEU A C 1
ATOM 1225 O O . LEU A 1 159 ? 4.523 8.405 4.784 1.00 95.56 159 LEU A O 1
ATOM 1229 N N . ASP A 1 160 ? 2.313 8.664 4.463 1.00 94.69 160 ASP A N 1
ATOM 1230 C CA . ASP A 1 160 ? 2.178 9.690 5.499 1.00 94.69 160 ASP A CA 1
ATOM 1231 C C . ASP A 1 160 ? 2.362 9.033 6.875 1.00 94.69 160 ASP A C 1
ATOM 1233 O O . ASP A 1 160 ? 1.557 8.209 7.325 1.00 94.69 160 ASP A O 1
ATOM 1237 N N . ALA A 1 161 ? 3.457 9.374 7.553 1.00 93.75 161 ALA A N 1
ATOM 1238 C CA . ALA A 1 161 ? 3.828 8.716 8.795 1.00 93.75 161 ALA A CA 1
ATOM 1239 C C . ALA A 1 161 ? 2.873 9.024 9.955 1.00 93.75 161 ALA A C 1
ATOM 1241 O O . ALA A 1 161 ? 2.748 8.217 10.877 1.00 93.75 161 ALA A O 1
ATOM 1242 N N . GLU A 1 162 ? 2.234 10.190 9.960 1.00 92.38 162 GLU A N 1
ATOM 1243 C CA . GLU A 1 162 ? 1.292 10.562 11.010 1.00 92.38 162 GLU A CA 1
ATOM 1244 C C . GLU A 1 162 ? -0.011 9.785 10.839 1.00 92.38 162 GLU A C 1
ATOM 1246 O O . GLU A 1 162 ? -0.433 9.068 11.753 1.00 92.38 162 GLU A O 1
ATOM 1251 N N . LYS A 1 163 ? -0.583 9.821 9.632 1.00 94.31 163 LYS A N 1
ATOM 1252 C CA . LYS A 1 163 ? -1.823 9.097 9.316 1.00 94.31 163 LYS A CA 1
ATOM 1253 C C . LYS A 1 163 ? -1.652 7.590 9.460 1.00 94.31 163 LYS A C 1
ATOM 1255 O O . LYS A 1 163 ? -2.519 6.913 10.012 1.00 94.31 163 LYS A O 1
ATOM 1260 N N . THR A 1 164 ? -0.493 7.065 9.065 1.00 93.69 164 THR A N 1
ATOM 1261 C CA . THR A 1 164 ? -0.183 5.637 9.208 1.00 93.69 164 THR A CA 1
ATOM 1262 C C . THR A 1 164 ? -0.148 5.198 10.670 1.00 93.69 164 THR A C 1
ATOM 1264 O O . THR A 1 164 ? -0.633 4.114 10.983 1.00 93.69 164 THR A O 1
ATOM 1267 N N . ARG A 1 165 ? 0.357 6.024 11.597 1.00 94.44 165 ARG A N 1
ATOM 1268 C CA . ARG A 1 165 ? 0.351 5.677 13.030 1.00 94.44 165 ARG A CA 1
ATOM 1269 C C . ARG A 1 165 ? -1.062 5.600 13.595 1.00 94.44 165 ARG A C 1
ATOM 1271 O O . ARG A 1 165 ? -1.353 4.665 14.340 1.00 94.44 165 ARG A O 1
ATOM 1278 N N . VAL A 1 166 ? -1.935 6.533 13.214 1.00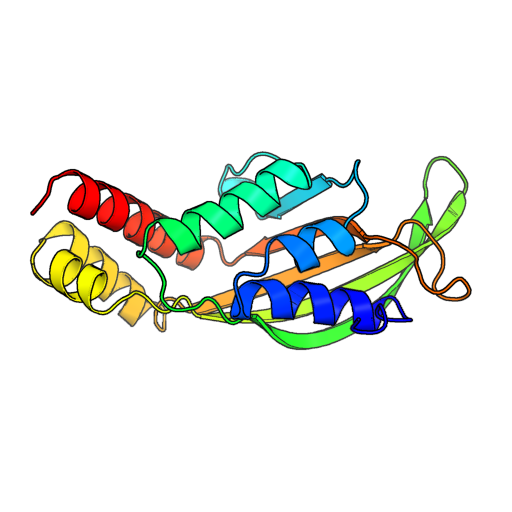 94.06 166 VAL A N 1
ATOM 1279 C CA . VAL A 1 166 ? -3.352 6.492 13.606 1.00 94.06 166 VAL A CA 1
ATOM 1280 C C . VAL A 1 166 ? -4.009 5.225 13.063 1.00 94.06 166 VAL A C 1
ATOM 1282 O O . VAL A 1 166 ? -4.635 4.487 13.823 1.00 94.06 166 VAL A O 1
ATOM 1285 N N . LEU A 1 167 ? -3.789 4.908 11.782 1.00 92.69 167 LEU A N 1
ATOM 1286 C CA . LEU A 1 167 ? -4.302 3.686 11.167 1.00 92.69 167 LEU A CA 1
ATOM 1287 C C . LEU A 1 167 ? -3.799 2.421 11.880 1.00 92.69 167 LEU A C 1
ATOM 1289 O O . LEU A 1 167 ? -4.592 1.538 12.193 1.00 92.69 167 LEU A O 1
ATOM 1293 N N . MET A 1 168 ? -2.503 2.331 12.186 1.00 91.88 168 MET A N 1
ATOM 1294 C CA . MET A 1 168 ? -1.944 1.201 12.936 1.00 91.88 168 MET A CA 1
ATOM 1295 C C . MET A 1 168 ? -2.581 1.058 14.321 1.00 91.88 168 MET A C 1
ATOM 1297 O O . MET A 1 168 ? -2.853 -0.064 14.746 1.00 91.88 168 MET A O 1
ATOM 1301 N N . GLY A 1 169 ? -2.836 2.176 15.008 1.00 94.62 169 GLY A N 1
ATOM 1302 C CA . GLY A 1 169 ? -3.570 2.192 16.272 1.00 94.62 169 GLY A CA 1
ATOM 1303 C C . GLY A 1 169 ? -4.967 1.600 16.108 1.00 94.62 169 GLY A C 1
ATOM 1304 O O . GLY A 1 169 ? -5.313 0.641 16.793 1.00 94.62 169 GLY A O 1
ATOM 1305 N N . VAL A 1 170 ? -5.727 2.092 15.126 1.00 94.19 170 VAL A N 1
ATOM 1306 C CA . VAL A 1 170 ? -7.075 1.596 14.812 1.00 94.19 170 VAL A CA 1
ATOM 1307 C C . VAL A 1 170 ? -7.069 0.099 14.514 1.00 94.19 170 VAL A C 1
ATOM 1309 O O . VAL A 1 170 ? -7.854 -0.637 15.110 1.00 94.19 170 VAL A O 1
ATOM 1312 N N . LEU A 1 171 ? -6.180 -0.381 13.641 1.00 91.75 171 LEU A N 1
ATOM 1313 C CA . LEU A 1 171 ? -6.110 -1.801 13.277 1.00 91.75 171 LEU A CA 1
ATOM 1314 C C . LEU A 1 171 ? -5.739 -2.682 14.478 1.00 91.75 171 LEU A C 1
ATOM 1316 O O . LEU A 1 171 ? -6.353 -3.730 14.695 1.00 91.75 171 LEU A O 1
ATOM 1320 N N . LYS A 1 172 ? -4.770 -2.246 15.291 1.00 93.00 172 LYS A N 1
ATOM 1321 C CA . LYS A 1 172 ? -4.337 -2.967 16.494 1.00 93.00 172 LYS A CA 1
ATOM 1322 C C . LYS A 1 172 ? -5.465 -3.074 17.520 1.00 93.00 172 LYS A C 1
ATOM 1324 O O . LYS A 1 172 ? -5.739 -4.172 18.003 1.00 93.00 172 LYS A O 1
ATOM 1329 N N . THR A 1 173 ? -6.137 -1.965 17.820 1.00 94.69 173 THR A N 1
ATOM 1330 C CA . THR A 1 173 ? -7.259 -1.937 18.767 1.00 94.69 173 THR A CA 1
ATOM 1331 C C . THR A 1 173 ? -8.437 -2.754 18.243 1.00 94.69 173 THR A C 1
ATOM 1333 O O . THR A 1 173 ? -8.988 -3.567 18.979 1.00 94.69 173 THR A O 1
ATOM 1336 N N . SER A 1 174 ? -8.755 -2.652 16.948 1.00 93.44 174 SER A N 1
ATOM 1337 C CA . SER A 1 174 ? -9.802 -3.465 16.306 1.00 93.44 174 SER A CA 1
ATOM 1338 C C . SER A 1 174 ? -9.529 -4.963 16.444 1.00 93.44 174 SER A C 1
ATOM 1340 O O . SER A 1 174 ? -10.419 -5.729 16.806 1.00 93.44 174 SER A O 1
ATOM 1342 N N . THR A 1 175 ? -8.280 -5.378 16.213 1.00 91.62 175 THR A N 1
ATOM 1343 C CA . THR A 1 175 ? -7.852 -6.777 16.354 1.00 91.62 175 THR A CA 1
ATOM 1344 C C . THR A 1 175 ? -8.044 -7.266 17.788 1.00 91.62 175 THR A C 1
ATOM 1346 O O . THR A 1 175 ? -8.612 -8.336 18.007 1.00 91.62 175 THR A O 1
ATOM 1349 N N . ALA A 1 176 ? -7.616 -6.471 18.772 1.00 92.62 176 ALA A N 1
ATOM 1350 C CA . ALA A 1 176 ? -7.758 -6.810 20.184 1.00 92.62 176 ALA A CA 1
ATOM 1351 C C . ALA A 1 176 ? -9.233 -6.926 20.605 1.00 92.62 176 ALA A C 1
ATOM 1353 O O . ALA A 1 176 ? -9.602 -7.882 21.289 1.00 92.62 176 ALA A O 1
ATOM 1354 N N . LEU A 1 177 ? -10.087 -5.999 20.160 1.00 92.50 177 LEU A N 1
ATOM 1355 C CA . LEU A 1 177 ? -11.519 -6.020 20.463 1.00 92.50 177 LEU A CA 1
ATOM 1356 C C . LEU A 1 177 ? -12.194 -7.261 19.866 1.00 92.50 177 LEU A C 1
ATOM 1358 O O . LEU A 1 177 ? -12.857 -7.994 20.602 1.00 92.50 177 LEU A O 1
ATOM 1362 N N . LEU A 1 178 ? -11.925 -7.571 18.592 1.00 89.94 178 LEU A N 1
ATOM 1363 C CA . LEU A 1 178 ? -12.447 -8.768 17.922 1.00 89.94 178 LEU A CA 1
ATOM 1364 C C . LEU A 1 178 ? -12.026 -10.069 18.618 1.00 89.94 178 LEU A C 1
ATOM 1366 O O . LEU A 1 178 ? -12.847 -10.972 18.773 1.00 89.94 178 LEU A O 1
ATOM 1370 N N . GLN A 1 179 ? -10.769 -10.167 19.057 1.00 88.00 179 GLN A N 1
ATOM 1371 C CA . GLN A 1 179 ? -10.265 -11.344 19.773 1.00 88.00 179 GLN A CA 1
ATOM 1372 C C . GLN A 1 179 ? -10.838 -11.467 21.188 1.00 88.00 179 GLN A C 1
ATOM 1374 O O . GLN A 1 179 ? -10.990 -12.577 21.695 1.00 88.00 179 GLN A O 1
ATOM 1379 N N . SER A 1 180 ? -11.170 -10.344 21.829 1.00 86.00 180 SER A N 1
ATOM 1380 C CA . SER A 1 180 ? -11.734 -10.335 23.182 1.00 86.00 180 SER A CA 1
ATOM 1381 C C . SER A 1 180 ? -13.209 -10.750 23.251 1.00 86.00 180 SER A C 1
ATOM 1383 O O . SER A 1 180 ? -13.724 -10.942 24.352 1.00 86.00 180 SER A O 1
ATOM 1385 N N . GLY A 1 181 ? -13.885 -10.899 22.103 1.00 67.62 181 GLY A N 1
ATOM 1386 C CA . GLY A 1 181 ? -15.303 -11.270 22.032 1.00 67.62 181 GLY A CA 1
ATOM 1387 C C . GLY A 1 181 ? -16.252 -10.237 22.649 1.00 67.62 181 GLY A C 1
ATOM 1388 O O . GLY A 1 181 ? -17.382 -10.587 22.990 1.00 67.62 181 GLY A O 1
ATOM 1389 N N . LYS A 1 182 ? -15.772 -9.005 22.839 1.00 50.59 182 LYS A N 1
ATOM 1390 C CA . LYS A 1 182 ? -16.575 -7.855 23.255 1.00 50.59 182 LYS A CA 1
ATOM 1391 C C . LYS A 1 182 ? -17.334 -7.267 22.076 1.00 50.59 182 LYS A C 1
ATOM 1393 O O . LYS A 1 182 ? -16.867 -7.463 20.931 1.00 50.59 182 LYS A O 1
#

Radius of gyration: 17.6 Å; chains: 1; bounding box: 45×31×50 Å

InterPro domains:
  IPR032710 NTF2-like domain superfamily [SSF54427] (5-65)

pLDDT: mean 90.98, std 9.0, range [40.59, 98.56]

Sequence (182 aa):
MASQPTTPRATALALLETFKTLDYNTLISLIHPDAVWTMHPASLGFPPQSRDSQGQRLAHMFESGILDSFPVNPLEVIESVTKDEKSGNEKALVTVHAEGEVVLSEKVKGLLEGDEEGKTLLRQARENGGLKNEYLFVITFEGSAEDGGGKIERVQEWLDAEKTRVLMGVLKTSTALLQSGK

Secondary structure (DSSP, 8-state):
-PPPP-SHHHHHHHHHHHHHHT-HHHHHHHEEEEEEEEEE-GGG-PPPEEHHHHHHHHHHHHHTTSEEE--EEEEEEEEEEEE-TTT--EEEEEEEEEEEE-EE-HHHHHHHHHSHHHHHHHHHHHHTTSSEEEEEEEEEESS-TTTT--SEEEEEEEE-HHHHHHHHHHHHHHHHHHHHT-

Organism: NCBI:txid1664694